Protein AF-A0AAU3AX65-F1 (afdb_monomer)

Foldseek 3Di:
DCPPVNLQVQLVVQCVVPVDDSVVSNVVVVVVVLVVLLVLLLLLFDDAWDPDPVDDGSSPDDDDWFDADPPPRATWTFGGKAADDFFPQQKIKTKIAGPPDRDIDIDIDGHPPNGQFDWDWDQDDPPRDTDIGTAGRPNGDHPPDDHDDPDDD

Structure (mmCIF, N/CA/C/O backbone):
data_AF-A0AAU3AX65-F1
#
_entry.id   AF-A0AAU3AX65-F1
#
loop_
_atom_site.group_PDB
_atom_site.id
_atom_site.type_symbol
_atom_site.label_atom_id
_atom_site.label_alt_id
_atom_site.label_comp_id
_atom_site.label_asym_id
_atom_site.label_entity_id
_atom_site.label_seq_id
_atom_site.pdbx_PDB_ins_code
_atom_site.Cartn_x
_atom_site.Cartn_y
_atom_site.Cartn_z
_atom_site.occupancy
_atom_site.B_iso_or_equiv
_atom_site.auth_seq_id
_atom_site.auth_comp_id
_atom_site.auth_asym_id
_atom_site.auth_atom_id
_atom_site.pdbx_PDB_model_num
ATOM 1 N N . MET A 1 1 ? 4.967 8.700 22.135 1.00 38.28 1 MET A N 1
ATOM 2 C CA . MET A 1 1 ? 4.117 7.944 23.085 1.00 38.28 1 MET A CA 1
ATOM 3 C C . MET A 1 1 ? 3.050 8.883 23.638 1.00 38.28 1 MET A C 1
ATOM 5 O O . MET A 1 1 ? 3.334 9.649 24.550 1.00 38.28 1 MET A O 1
ATOM 9 N N . THR A 1 2 ? 1.849 8.916 23.056 1.00 50.66 2 THR A N 1
ATOM 10 C CA . THR A 1 2 ? 0.765 9.764 23.581 1.00 50.66 2 THR A CA 1
ATOM 11 C C . THR A 1 2 ? 0.194 9.074 24.810 1.00 50.66 2 THR A C 1
ATOM 13 O O . THR A 1 2 ? -0.462 8.040 24.703 1.00 50.66 2 THR A O 1
ATOM 16 N N . THR A 1 3 ? 0.503 9.593 25.995 1.00 60.53 3 THR A N 1
ATOM 17 C CA . THR A 1 3 ? -0.033 9.056 27.247 1.00 60.53 3 THR A CA 1
ATOM 18 C C . THR A 1 3 ? -1.561 9.142 27.236 1.00 60.53 3 THR A C 1
ATOM 20 O O . THR A 1 3 ? -2.155 9.992 26.569 1.00 60.53 3 THR A O 1
ATOM 23 N N . ASN A 1 4 ? -2.221 8.272 28.002 1.00 71.50 4 ASN A N 1
ATOM 24 C CA . ASN A 1 4 ? -3.686 8.227 28.126 1.00 71.50 4 ASN A CA 1
ATOM 25 C C . ASN A 1 4 ? -4.289 9.606 28.511 1.00 71.50 4 ASN A C 1
ATOM 27 O O . ASN A 1 4 ? -5.442 9.901 28.206 1.00 71.50 4 ASN A O 1
ATOM 31 N N . ARG A 1 5 ? -3.474 10.482 29.123 1.00 75.06 5 ARG A N 1
ATOM 32 C CA . ARG A 1 5 ? -3.774 11.893 29.401 1.00 75.06 5 ARG A CA 1
ATOM 33 C C . ARG A 1 5 ? -3.896 12.730 28.120 1.00 75.06 5 ARG A C 1
ATOM 35 O O . ARG A 1 5 ? -4.963 13.280 27.883 1.00 75.06 5 ARG A O 1
ATOM 42 N N . GLY A 1 6 ? -2.887 12.712 27.246 1.00 81.06 6 GLY A N 1
ATOM 43 C CA . GLY A 1 6 ? -2.903 13.484 25.998 1.00 81.06 6 GLY A CA 1
ATOM 44 C C . GLY A 1 6 ? -4.050 13.100 25.056 1.00 81.06 6 GLY A C 1
ATOM 45 O O . GLY A 1 6 ? -4.648 13.963 24.425 1.00 81.06 6 GLY A O 1
ATOM 46 N N . ARG A 1 7 ? -4.442 11.817 25.015 1.00 82.19 7 ARG A N 1
ATOM 47 C CA . ARG A 1 7 ? -5.632 11.395 24.253 1.00 82.19 7 ARG A CA 1
ATOM 48 C C . ARG A 1 7 ? -6.920 12.018 24.805 1.00 82.19 7 ARG A C 1
ATOM 50 O O . ARG A 1 7 ? -7.767 12.439 24.024 1.00 82.19 7 ARG A O 1
ATOM 57 N N . LYS A 1 8 ? -7.087 12.049 26.130 1.00 87.94 8 LYS A N 1
ATOM 58 C CA . LYS A 1 8 ? -8.263 12.658 26.770 1.00 87.94 8 LYS A CA 1
ATOM 59 C C . LYS A 1 8 ? -8.312 14.166 26.552 1.00 87.94 8 LYS A C 1
ATOM 61 O O . LYS A 1 8 ? -9.406 14.693 26.386 1.00 87.94 8 LYS A O 1
ATOM 66 N N . ASP A 1 9 ? -7.159 14.827 26.537 1.00 90.94 9 ASP A N 1
ATOM 67 C CA . ASP A 1 9 ? -7.069 16.272 26.322 1.00 90.94 9 ASP A CA 1
ATOM 68 C C . ASP A 1 9 ? -7.535 16.643 24.906 1.00 90.94 9 ASP A C 1
ATOM 70 O O . ASP A 1 9 ? -8.456 17.438 24.773 1.00 90.94 9 ASP A O 1
ATOM 74 N N . VAL A 1 10 ? -7.069 15.935 23.869 1.00 89.25 10 VAL A N 1
ATOM 75 C CA . VAL A 1 10 ? -7.544 16.134 22.481 1.00 89.25 10 VAL A CA 1
ATOM 76 C C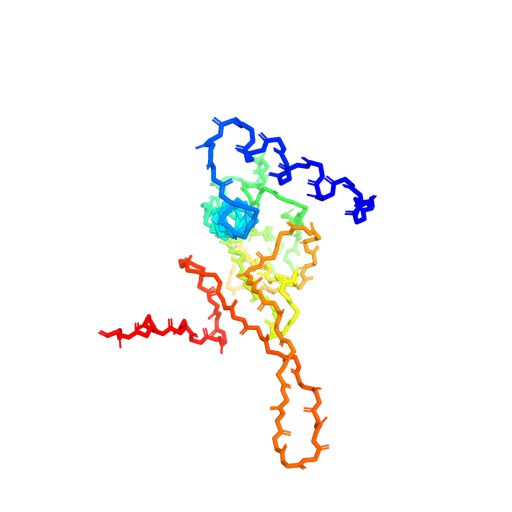 . VAL A 1 10 ? -9.052 15.884 22.336 1.00 89.25 10 VAL A C 1
ATOM 78 O O . VAL A 1 10 ? -9.741 16.596 21.605 1.00 89.25 10 VAL A O 1
ATOM 81 N N . ILE A 1 11 ? -9.592 14.875 23.034 1.00 90.88 11 ILE A N 1
ATOM 82 C CA . ILE A 1 11 ? -11.042 14.627 23.032 1.00 90.88 11 ILE A CA 1
ATOM 83 C C . ILE A 1 11 ? -11.778 15.794 23.701 1.00 90.88 11 ILE A C 1
ATOM 85 O O . ILE A 1 11 ? -12.780 16.256 23.159 1.00 90.88 11 ILE A O 1
ATOM 89 N N . ARG A 1 12 ? -11.281 16.299 24.840 1.00 92.38 12 ARG A N 1
ATOM 90 C CA . ARG A 1 12 ? -11.873 17.453 25.533 1.00 92.38 12 ARG A CA 1
ATOM 91 C C . ARG A 1 12 ? -11.808 18.732 24.701 1.00 92.38 12 ARG A C 1
ATOM 93 O O . ARG A 1 12 ? -12.805 19.442 24.656 1.00 92.38 12 ARG A O 1
ATOM 100 N N . ASP A 1 13 ? -10.712 18.994 23.999 1.00 92.50 13 ASP A N 1
ATOM 101 C CA . ASP A 1 13 ? -10.592 20.169 23.126 1.00 92.50 13 ASP A CA 1
ATOM 102 C C . ASP A 1 13 ? -11.655 20.148 22.024 1.00 92.50 13 ASP A C 1
ATOM 104 O O . ASP A 1 13 ? -12.326 21.151 21.771 1.00 92.50 13 ASP A O 1
ATOM 108 N N . ARG A 1 14 ? -11.899 18.974 21.427 1.00 90.81 14 ARG A N 1
ATOM 109 C CA . ARG A 1 14 ? -12.987 18.800 20.461 1.00 90.81 14 ARG A CA 1
ATOM 110 C C . ARG A 1 14 ? -14.360 19.006 21.096 1.00 90.81 14 ARG A C 1
ATOM 112 O O . ARG A 1 14 ? -15.188 19.678 20.484 1.00 90.81 14 ARG A O 1
ATOM 119 N N . MET A 1 15 ? -14.613 18.443 22.280 1.00 95.69 15 MET A N 1
ATOM 120 C CA . MET A 1 15 ? -15.883 18.659 22.990 1.00 95.69 15 MET A CA 1
ATOM 121 C C . MET A 1 15 ? -16.152 20.156 23.172 1.00 95.69 15 MET A C 1
ATOM 123 O O . MET A 1 15 ? -17.243 20.619 22.858 1.00 95.69 15 MET A O 1
ATOM 127 N N . THR A 1 16 ? -15.141 20.920 23.594 1.00 94.19 16 THR A N 1
ATOM 128 C CA . THR A 1 16 ? -15.232 22.378 23.754 1.00 94.19 16 THR A CA 1
ATOM 129 C C . THR A 1 16 ? -15.493 23.088 22.424 1.00 94.19 16 THR A C 1
ATOM 131 O O . THR A 1 16 ? -16.323 23.988 22.367 1.00 94.19 16 THR A O 1
ATOM 134 N N . ALA A 1 17 ? -14.824 22.675 21.345 1.00 92.50 17 ALA A N 1
ATOM 135 C CA . ALA A 1 17 ? -14.959 23.311 20.034 1.00 92.50 17 ALA A CA 1
ATOM 136 C C . ALA A 1 17 ? -16.287 23.005 19.316 1.00 92.50 17 ALA A C 1
ATOM 138 O O . ALA A 1 17 ? -16.724 23.791 18.482 1.00 92.50 17 ALA A O 1
ATOM 139 N N . THR A 1 18 ? -16.907 21.855 19.594 1.00 90.81 18 THR A N 1
ATOM 140 C CA . THR A 1 18 ? -18.050 21.337 18.813 1.00 90.81 18 THR A CA 1
ATOM 141 C C . THR A 1 18 ? -19.338 21.174 19.619 1.00 90.81 18 THR A C 1
ATOM 143 O O . THR A 1 18 ? -20.394 20.958 19.033 1.00 90.81 18 THR A O 1
ATOM 146 N N . GLY A 1 19 ? -19.274 21.242 20.952 1.00 93.19 19 GLY A N 1
ATOM 147 C CA . GLY A 1 1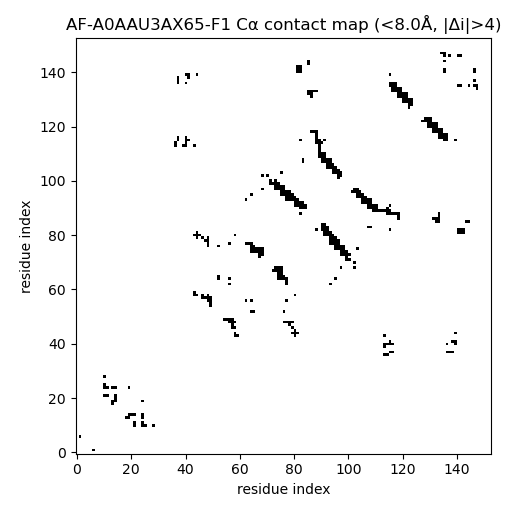9 ? -20.401 20.927 21.836 1.00 93.19 19 GLY A CA 1
ATOM 148 C C . GLY A 1 19 ? -20.752 19.432 21.895 1.00 93.19 19 GLY A C 1
ATOM 149 O O . GLY A 1 19 ? -21.763 19.059 22.487 1.00 93.19 19 GLY A O 1
ATOM 150 N N . GLU A 1 20 ? -19.943 18.559 21.287 1.00 92.12 20 GLU A N 1
ATOM 151 C CA . GLU A 1 20 ? -20.165 17.112 21.277 1.00 92.12 20 GLU A CA 1
ATOM 152 C C . GLU A 1 20 ? -19.936 16.480 22.663 1.00 92.12 20 GLU A C 1
ATOM 154 O O . GLU A 1 20 ? -19.075 16.901 23.439 1.00 92.12 20 GLU A O 1
ATOM 159 N N . SER A 1 21 ? -20.649 15.386 22.959 1.00 94.19 21 SER A N 1
ATOM 160 C CA . SER A 1 21 ? -20.332 14.557 24.129 1.00 94.19 21 SER A CA 1
ATOM 161 C C . SER A 1 21 ? -18.996 13.828 23.943 1.00 94.19 21 SER A C 1
ATOM 163 O O . SER A 1 21 ? -18.577 13.545 22.820 1.00 94.19 21 SER A O 1
ATOM 165 N N . TYR A 1 22 ? -18.344 13.445 25.045 1.00 91.44 22 TYR A N 1
ATOM 166 C CA . TYR A 1 22 ? -17.044 12.759 25.015 1.00 91.44 22 TYR A CA 1
ATOM 167 C C . TYR A 1 22 ? -17.024 11.538 24.080 1.00 91.44 22 TYR A C 1
ATOM 169 O O . TYR A 1 22 ? -16.096 11.364 23.291 1.00 91.44 22 TYR A O 1
ATOM 177 N N . ASN A 1 23 ? -18.069 10.705 24.128 1.00 91.44 23 ASN A N 1
ATOM 178 C CA . ASN A 1 23 ? -18.167 9.498 23.301 1.00 91.44 23 ASN A CA 1
ATOM 179 C C . ASN A 1 23 ? -18.347 9.813 21.812 1.00 91.44 23 ASN A C 1
ATOM 181 O O . ASN A 1 23 ? -17.904 9.038 20.964 1.00 91.44 23 ASN A O 1
ATOM 185 N N . VAL A 1 24 ? -19.014 10.919 21.479 1.00 88.94 24 VAL A N 1
ATOM 186 C CA . VAL A 1 24 ? -19.166 11.375 20.091 1.00 88.94 24 VAL A CA 1
ATOM 187 C C . VAL A 1 24 ? -17.840 11.945 19.593 1.00 88.94 24 VAL A C 1
ATOM 189 O O . VAL A 1 24 ? -17.327 11.470 18.583 1.00 88.94 24 VAL A O 1
ATOM 192 N N . ALA A 1 25 ? -17.206 12.829 20.366 1.00 87.88 25 ALA A N 1
ATOM 193 C CA . ALA A 1 25 ? -15.907 13.408 20.034 1.00 87.88 25 ALA A CA 1
ATOM 194 C C . ALA A 1 25 ? -14.819 12.337 19.841 1.00 87.88 25 ALA A C 1
ATOM 196 O O . ALA A 1 25 ? -14.068 12.372 18.866 1.00 87.88 25 ALA A O 1
ATOM 197 N N . ALA A 1 26 ? -14.760 11.334 20.723 1.00 88.38 26 ALA A N 1
ATOM 198 C CA . ALA A 1 26 ? -13.812 10.228 20.611 1.00 88.38 26 ALA A CA 1
ATOM 199 C C . ALA A 1 26 ? -14.053 9.357 19.364 1.00 88.38 26 ALA A C 1
ATOM 201 O O . ALA A 1 26 ? -13.086 8.951 18.712 1.00 88.38 26 ALA A O 1
ATOM 202 N N . ARG A 1 27 ? -15.320 9.074 19.025 1.00 85.81 27 ARG A N 1
ATOM 203 C CA . ARG A 1 27 ? -15.682 8.316 17.814 1.00 85.81 27 ARG A CA 1
ATOM 204 C C . ARG A 1 27 ? -15.346 9.094 16.548 1.00 85.81 27 ARG A C 1
ATOM 206 O O . ARG A 1 27 ? -14.718 8.531 15.659 1.00 85.81 27 ARG A O 1
ATOM 213 N N . ASN A 1 28 ? -15.666 10.383 16.509 1.00 86.06 28 ASN A N 1
ATOM 214 C CA . ASN A 1 28 ? -15.372 11.250 15.372 1.00 86.06 28 ASN A CA 1
ATOM 215 C C . ASN A 1 28 ? -13.863 11.386 15.138 1.00 86.06 28 ASN A C 1
ATOM 217 O O . ASN A 1 28 ? -13.407 11.249 14.008 1.00 86.06 28 ASN A O 1
ATOM 221 N N . LEU A 1 29 ? -13.064 11.556 16.198 1.00 85.12 29 LEU A N 1
ATOM 222 C CA . LEU A 1 29 ? -11.601 11.583 16.085 1.00 85.12 29 LEU A CA 1
ATOM 223 C C . LEU A 1 29 ? -11.032 10.269 15.540 1.00 85.12 29 LEU A C 1
ATOM 225 O O . LEU A 1 29 ? -10.134 10.291 14.698 1.00 85.12 29 LEU A O 1
ATOM 229 N N . LYS A 1 30 ? -11.556 9.125 15.997 1.00 85.12 30 LYS A N 1
ATOM 230 C CA . LYS A 1 30 ? -11.170 7.819 15.454 1.00 85.12 30 LYS A CA 1
ATOM 231 C C . LYS A 1 30 ? -11.550 7.716 13.974 1.00 85.12 30 LYS A C 1
ATOM 233 O O . LYS A 1 30 ? -10.681 7.413 13.170 1.00 85.12 30 LYS A O 1
ATOM 238 N N . ALA A 1 31 ? -12.790 8.040 13.611 1.00 79.12 31 ALA A N 1
ATOM 239 C CA . ALA A 1 31 ? -13.255 7.993 12.226 1.00 79.12 31 ALA A CA 1
ATOM 240 C C . ALA A 1 31 ? -12.414 8.894 11.306 1.00 79.12 31 ALA A C 1
ATOM 242 O O . ALA A 1 31 ? -12.011 8.470 10.228 1.00 79.12 31 ALA A O 1
ATOM 243 N N . MET A 1 32 ? -12.066 10.106 11.750 1.00 78.94 32 MET A N 1
ATOM 244 C CA . MET A 1 32 ? -11.171 11.006 11.013 1.00 78.94 32 MET A CA 1
ATOM 245 C C . MET A 1 32 ? -9.775 10.409 10.817 1.00 78.94 32 MET A C 1
ATOM 247 O O . MET A 1 32 ? -9.225 10.486 9.718 1.00 78.94 32 MET A O 1
ATOM 251 N N . LYS A 1 33 ? -9.205 9.784 11.854 1.00 82.81 33 LYS A N 1
ATOM 252 C CA . LYS A 1 33 ? -7.920 9.084 11.744 1.00 82.81 33 LYS A CA 1
ATOM 253 C C . LYS A 1 33 ? -8.005 7.903 10.773 1.00 82.81 33 LYS A C 1
ATOM 255 O O . LYS A 1 33 ? -7.096 7.719 9.964 1.00 82.81 33 LYS A O 1
ATOM 260 N N . ASP A 1 34 ? -9.080 7.127 10.837 1.00 84.31 34 ASP A N 1
ATOM 261 C CA . ASP A 1 34 ? -9.284 5.955 9.986 1.00 84.31 34 ASP A CA 1
ATOM 262 C C . ASP A 1 34 ? -9.466 6.383 8.516 1.00 84.31 34 ASP A C 1
ATOM 264 O O . ASP A 1 34 ? -8.873 5.778 7.624 1.00 84.31 34 ASP A O 1
ATOM 268 N N . MET A 1 35 ? -10.165 7.496 8.253 1.00 82.88 35 MET A N 1
ATOM 269 C CA . MET A 1 35 ? -10.238 8.118 6.922 1.00 82.88 35 MET A CA 1
ATOM 270 C C . MET A 1 35 ? -8.868 8.604 6.432 1.00 82.88 35 MET A C 1
ATOM 272 O O . MET A 1 35 ? -8.511 8.375 5.275 1.00 82.88 35 MET A O 1
ATOM 276 N N . GLY A 1 36 ? -8.078 9.238 7.306 1.00 86.69 36 GLY A N 1
ATOM 277 C CA . GLY A 1 36 ? -6.708 9.653 6.996 1.00 86.69 36 GLY A CA 1
ATOM 278 C C . GLY A 1 36 ? -5.821 8.470 6.597 1.00 86.69 36 GLY A C 1
ATOM 279 O O . GLY A 1 36 ? -5.185 8.505 5.543 1.00 86.69 36 GLY A O 1
ATOM 280 N N . SER A 1 37 ? -5.864 7.401 7.397 1.00 90.44 37 SER A N 1
ATOM 281 C CA . SER A 1 37 ? -5.117 6.153 7.175 1.00 90.44 37 SER A CA 1
ATOM 282 C C . SER A 1 37 ? -5.558 5.458 5.884 1.00 90.44 37 SER A C 1
ATOM 284 O O . SER A 1 37 ? -4.721 5.067 5.077 1.00 90.44 37 SER A O 1
ATOM 286 N N . THR A 1 38 ? -6.869 5.394 5.631 1.00 92.38 38 THR A N 1
ATOM 287 C CA . THR A 1 38 ? -7.440 4.849 4.388 1.00 92.38 38 THR A CA 1
ATOM 288 C C . THR A 1 38 ? -6.917 5.608 3.168 1.00 92.38 38 THR A C 1
ATOM 290 O O . THR A 1 38 ? -6.429 5.006 2.213 1.00 92.38 38 THR A O 1
ATOM 293 N N . GLY A 1 39 ? -6.956 6.944 3.204 1.00 91.81 39 GLY A N 1
ATOM 294 C CA . GLY A 1 39 ? -6.453 7.772 2.108 1.00 91.81 39 GLY A CA 1
ATOM 295 C C . GLY A 1 39 ? -4.948 7.610 1.871 1.00 91.81 39 GLY A C 1
ATOM 296 O O . GLY A 1 39 ? -4.503 7.603 0.723 1.00 91.81 39 GLY A O 1
ATOM 297 N N . GLU A 1 40 ? -4.153 7.471 2.932 1.00 93.19 40 GLU A N 1
ATOM 298 C CA . GLU A 1 40 ? -2.709 7.240 2.825 1.00 93.19 40 GLU A CA 1
ATOM 299 C C . GLU A 1 40 ? -2.373 5.854 2.269 1.00 93.19 40 GLU A C 1
ATOM 301 O O . GLU A 1 40 ? -1.511 5.743 1.395 1.00 93.19 40 GLU A O 1
ATOM 306 N N . ALA A 1 41 ? -3.092 4.816 2.695 1.00 94.50 41 ALA A N 1
ATOM 307 C CA . ALA A 1 41 ? -2.937 3.466 2.165 1.00 94.50 41 ALA A CA 1
ATOM 308 C C . ALA A 1 41 ? -3.234 3.416 0.660 1.00 94.50 41 ALA A C 1
ATOM 310 O O . ALA A 1 41 ? -2.448 2.876 -0.121 1.00 94.50 41 ALA A O 1
ATOM 311 N N . VAL A 1 42 ? -4.321 4.065 0.227 1.00 94.38 42 VAL A N 1
ATOM 312 C CA . VAL A 1 42 ? -4.671 4.170 -1.195 1.00 94.38 42 VAL A CA 1
ATOM 313 C C . VAL A 1 42 ? -3.576 4.894 -1.981 1.00 94.38 42 VAL A C 1
ATOM 315 O O . VAL A 1 42 ? -3.194 4.412 -3.043 1.00 94.38 42 VAL A O 1
ATOM 318 N N . ARG A 1 43 ? -3.022 6.005 -1.475 1.00 93.12 43 ARG A N 1
ATOM 319 C CA . ARG A 1 43 ? -1.901 6.710 -2.133 1.00 93.12 43 ARG A CA 1
ATOM 320 C C . ARG A 1 43 ? -0.615 5.882 -2.171 1.00 93.12 43 ARG A C 1
ATOM 322 O O . ARG A 1 43 ? 0.111 5.940 -3.154 1.00 93.12 43 ARG A O 1
ATOM 329 N N . THR A 1 44 ? -0.353 5.094 -1.131 1.00 93.62 44 THR A N 1
ATOM 330 C CA . THR A 1 44 ? 0.817 4.204 -1.059 1.00 93.62 44 THR A CA 1
ATOM 331 C C . THR A 1 44 ? 0.762 3.119 -2.140 1.00 93.62 44 THR A C 1
ATOM 333 O O . THR A 1 44 ? 1.786 2.782 -2.732 1.00 93.62 44 THR A O 1
ATOM 336 N N . GLN A 1 45 ? -0.436 2.612 -2.445 1.00 94.31 45 GLN A N 1
ATOM 337 C CA . GLN A 1 45 ? -0.654 1.650 -3.527 1.00 94.31 45 GLN A CA 1
ATOM 338 C C . GLN A 1 45 ? -0.769 2.304 -4.914 1.00 94.31 45 GLN A C 1
ATOM 340 O O . GLN A 1 45 ? -0.346 1.719 -5.910 1.00 94.31 45 GLN A O 1
ATOM 345 N N . ARG A 1 46 ? -1.388 3.486 -5.009 1.00 92.44 46 ARG A N 1
ATOM 346 C CA . ARG A 1 46 ? -1.762 4.101 -6.289 1.00 92.44 46 ARG A CA 1
ATOM 347 C C . ARG A 1 46 ? -0.767 5.161 -6.727 1.00 92.44 46 ARG A C 1
ATOM 349 O O . ARG A 1 46 ? -0.864 6.328 -6.362 1.00 92.44 46 ARG A O 1
ATOM 356 N N . TRP A 1 47 ? 0.111 4.747 -7.621 1.00 94.06 47 TRP A N 1
ATOM 357 C CA . TRP A 1 47 ? 1.030 5.601 -8.358 1.00 94.06 47 TRP A CA 1
ATOM 358 C C . TRP A 1 47 ? 1.287 4.975 -9.731 1.00 94.06 47 TRP A C 1
ATOM 360 O O . TRP A 1 47 ? 0.890 3.839 -9.998 1.00 94.06 47 TRP A O 1
ATOM 370 N N . ARG A 1 48 ? 1.907 5.736 -10.633 1.00 91.69 48 ARG A N 1
ATOM 371 C CA . ARG A 1 48 ? 2.354 5.231 -11.935 1.00 91.69 48 ARG A CA 1
ATOM 372 C C . ARG A 1 48 ? 3.873 5.151 -11.936 1.00 91.69 48 ARG A C 1
ATOM 374 O O . ARG A 1 48 ? 4.487 6.108 -11.467 1.00 91.69 48 ARG A O 1
ATOM 381 N N . PRO A 1 49 ? 4.478 4.060 -12.426 1.00 90.94 49 PRO A N 1
ATOM 382 C CA . PRO A 1 49 ? 5.926 3.978 -12.544 1.00 90.94 49 PRO A CA 1
ATOM 383 C C . PRO A 1 49 ? 6.471 5.137 -13.367 1.00 90.94 49 PRO A C 1
ATOM 385 O O . PRO A 1 49 ? 5.827 5.571 -14.319 1.00 90.94 49 PRO A O 1
ATOM 388 N N . ALA A 1 50 ? 7.651 5.627 -12.995 1.00 86.75 50 ALA A N 1
ATOM 389 C CA . ALA A 1 50 ? 8.335 6.623 -13.801 1.00 86.75 50 ALA A CA 1
ATOM 390 C C . ALA A 1 50 ? 8.673 6.045 -15.187 1.00 86.75 50 ALA A C 1
ATOM 392 O O . ALA A 1 50 ? 9.012 4.861 -15.324 1.00 86.75 50 ALA A O 1
ATOM 393 N N . ASP A 1 51 ? 8.593 6.897 -16.208 1.00 85.12 51 ASP A N 1
ATOM 394 C CA . ASP A 1 51 ? 8.917 6.522 -17.587 1.00 85.12 51 ASP A CA 1
ATOM 395 C C . ASP A 1 51 ? 10.427 6.309 -17.783 1.00 85.12 51 ASP A C 1
ATOM 397 O O . ASP A 1 51 ? 10.832 5.502 -18.617 1.00 85.12 51 ASP A O 1
ATOM 401 N N . SER A 1 52 ? 11.254 6.977 -16.968 1.00 86.69 52 SER A N 1
ATOM 402 C CA . SER A 1 52 ? 12.708 6.795 -16.902 1.00 86.69 52 SER A CA 1
ATOM 403 C C . SER A 1 52 ? 13.158 6.415 -15.490 1.00 86.69 52 SER A C 1
ATOM 405 O O . SER A 1 52 ? 12.558 6.828 -14.497 1.00 86.69 52 SER A O 1
ATOM 407 N N . LEU A 1 53 ? 14.255 5.658 -15.414 1.00 85.69 53 LEU A N 1
ATOM 408 C CA . LEU A 1 53 ? 14.959 5.326 -14.173 1.00 85.69 53 LEU A CA 1
ATOM 409 C C . LEU A 1 53 ? 15.840 6.474 -13.652 1.00 85.69 53 LEU A C 1
ATOM 411 O O . LEU A 1 53 ? 16.325 6.391 -12.529 1.00 85.69 53 LEU A O 1
ATOM 415 N N . ASP A 1 54 ? 16.024 7.536 -14.440 1.00 86.44 54 ASP A N 1
ATOM 416 C CA . ASP A 1 54 ? 16.736 8.751 -14.014 1.00 86.44 54 ASP A CA 1
ATOM 417 C C . ASP A 1 54 ? 15.894 9.616 -13.064 1.00 86.44 54 ASP A C 1
ATOM 419 O O . ASP A 1 54 ? 16.403 10.527 -12.411 1.00 86.44 54 ASP A O 1
ATOM 423 N N . LEU A 1 55 ? 14.588 9.347 -12.996 1.00 86.44 55 LEU A N 1
ATOM 424 C CA . LEU A 1 55 ? 13.668 10.008 -12.086 1.00 86.44 55 LEU A CA 1
ATOM 425 C C . LEU A 1 55 ? 13.497 9.177 -10.808 1.00 86.44 55 LEU A C 1
ATOM 427 O O . LEU A 1 55 ? 13.464 7.944 -10.868 1.00 86.44 55 LEU A O 1
ATOM 431 N N . PRO A 1 56 ? 13.331 9.828 -9.643 1.00 87.06 56 PRO A N 1
ATOM 432 C CA . PRO A 1 56 ? 13.061 9.117 -8.403 1.00 87.06 56 PRO A CA 1
ATOM 433 C C . PRO A 1 56 ? 11.759 8.318 -8.512 1.00 87.06 56 PRO A C 1
ATOM 435 O O . PRO A 1 56 ? 10.785 8.754 -9.132 1.00 87.06 56 PRO A O 1
ATOM 438 N N . CYS A 1 57 ? 11.721 7.148 -7.871 1.00 88.56 57 CYS A N 1
ATOM 439 C CA . CYS A 1 57 ? 10.521 6.324 -7.871 1.00 88.56 57 CYS A CA 1
ATOM 440 C C . CYS A 1 57 ? 9.363 7.053 -7.155 1.00 88.56 57 CYS A C 1
ATOM 442 O O . CYS A 1 57 ? 9.507 7.440 -5.992 1.00 88.56 57 CYS A O 1
ATOM 444 N N . PRO A 1 58 ? 8.186 7.189 -7.791 1.00 90.19 58 PRO A N 1
ATOM 445 C CA . PRO A 1 58 ? 7.056 7.924 -7.228 1.00 90.19 58 PRO A CA 1
ATOM 446 C C . PRO A 1 58 ? 6.269 7.137 -6.167 1.00 90.19 58 PRO A C 1
ATOM 448 O O . PRO A 1 58 ? 5.236 7.615 -5.706 1.00 90.19 58 PRO A O 1
ATOM 451 N N . CYS A 1 59 ? 6.738 5.959 -5.735 1.00 89.25 59 CYS A N 1
ATOM 452 C CA . CYS A 1 59 ? 6.055 5.140 -4.724 1.00 89.25 59 CYS A CA 1
ATOM 453 C C . CYS A 1 59 ? 6.031 5.768 -3.312 1.00 89.25 59 CYS A C 1
ATOM 455 O O . CYS A 1 59 ? 5.437 5.208 -2.388 1.00 89.25 59 CYS A O 1
ATOM 457 N N . GLY A 1 60 ? 6.693 6.917 -3.123 1.00 79.56 60 GLY A N 1
ATOM 458 C CA . GLY A 1 60 ? 6.625 7.709 -1.896 1.00 79.56 60 GLY A CA 1
ATOM 459 C C . GLY A 1 60 ? 7.246 7.036 -0.669 1.00 79.56 60 GLY A C 1
ATOM 460 O O . GLY A 1 60 ? 6.831 7.340 0.451 1.00 79.56 60 GLY A O 1
ATOM 461 N N . GLY A 1 61 ? 8.193 6.113 -0.862 1.00 77.44 61 GLY A N 1
ATOM 462 C CA . GLY A 1 61 ? 8.918 5.423 0.204 1.00 77.44 61 GLY A CA 1
ATOM 463 C C . GLY A 1 61 ? 10.267 4.883 -0.269 1.00 77.44 61 GLY A C 1
ATOM 464 O O . GLY A 1 61 ? 10.640 5.048 -1.431 1.00 77.44 61 GLY A O 1
ATOM 465 N N . THR A 1 62 ? 10.989 4.228 0.637 1.00 76.62 62 THR A N 1
ATOM 466 C CA . THR A 1 62 ? 12.243 3.546 0.310 1.00 76.62 62 THR A CA 1
ATOM 467 C C . THR A 1 62 ? 11.927 2.338 -0.565 1.00 76.62 62 THR A C 1
ATOM 469 O O . THR A 1 62 ? 11.161 1.462 -0.175 1.00 76.62 62 THR A O 1
ATOM 472 N N . CYS A 1 63 ? 12.461 2.336 -1.776 1.00 85.31 63 CYS A N 1
ATOM 473 C CA . CYS A 1 63 ? 12.420 1.221 -2.712 1.00 85.31 63 CYS A CA 1
ATOM 474 C C . CYS A 1 63 ? 13.777 1.160 -3.415 1.00 85.31 63 CYS A C 1
ATOM 476 O O . CYS A 1 63 ? 14.540 2.129 -3.360 1.00 85.31 63 CYS A O 1
ATOM 478 N N . GLU A 1 64 ? 14.064 0.048 -4.083 1.00 74.62 64 GLU A N 1
ATOM 479 C CA . GLU A 1 64 ? 15.360 -0.202 -4.722 1.00 74.62 64 GLU A CA 1
ATOM 480 C C . GLU A 1 64 ? 15.212 -0.263 -6.254 1.00 74.62 64 GLU A C 1
ATOM 482 O O . GLU A 1 64 ? 15.440 -1.300 -6.876 1.00 74.62 64 GLU A O 1
ATOM 487 N N . PRO A 1 65 ? 14.771 0.825 -6.922 1.00 75.81 65 PRO A N 1
ATOM 488 C CA . PRO A 1 65 ? 14.700 0.837 -8.373 1.00 75.81 65 PRO A CA 1
ATOM 489 C C . PRO A 1 65 ? 16.114 0.798 -8.956 1.00 75.81 65 PRO A C 1
ATOM 491 O O . PRO A 1 65 ? 17.058 1.371 -8.414 1.00 75.81 65 PRO A O 1
ATOM 494 N N . GLY A 1 66 ? 16.253 0.176 -10.121 1.00 79.81 66 GLY A N 1
ATOM 495 C CA . GLY A 1 66 ? 17.507 0.192 -10.855 1.00 79.81 66 GLY A CA 1
ATOM 496 C C . GLY A 1 66 ? 18.502 -0.885 -10.435 1.00 79.81 66 GLY A C 1
ATOM 497 O O . GLY A 1 66 ? 19.670 -0.785 -10.799 1.00 79.81 66 GLY A O 1
ATOM 498 N N . GLU A 1 67 ? 18.101 -1.943 -9.739 1.00 88.44 67 GLU A N 1
ATOM 499 C CA . GLU A 1 67 ? 18.927 -3.153 -9.654 1.00 88.44 67 GLU A CA 1
ATOM 500 C C . GLU A 1 67 ? 19.178 -3.740 -11.061 1.00 88.44 67 GLU A C 1
ATOM 502 O O . GLU A 1 67 ? 18.363 -3.559 -11.971 1.00 88.44 67 GLU A O 1
ATOM 507 N N . LYS A 1 68 ? 20.325 -4.394 -11.291 1.00 93.88 68 LYS A N 1
ATOM 508 C CA . LYS A 1 68 ? 20.615 -5.041 -12.583 1.00 93.88 68 LYS A CA 1
ATOM 509 C C . LYS A 1 68 ? 19.939 -6.407 -12.663 1.00 93.88 68 LYS A C 1
ATOM 511 O O . LYS A 1 68 ? 19.922 -7.159 -11.703 1.00 93.88 68 LYS A O 1
ATOM 516 N N . CYS A 1 69 ? 19.434 -6.743 -13.841 1.00 95.06 69 CYS A N 1
ATOM 517 C CA . CYS A 1 69 ? 18.938 -8.070 -14.151 1.00 95.06 69 CYS A CA 1
ATOM 518 C C . CYS A 1 69 ? 20.096 -9.030 -14.419 1.00 95.06 69 CYS A C 1
ATOM 520 O O . CYS A 1 69 ? 20.914 -8.780 -15.305 1.00 95.06 69 CYS A O 1
ATOM 522 N N . ASP A 1 70 ? 20.113 -10.162 -13.722 1.00 94.12 70 ASP A N 1
ATOM 523 C CA . ASP A 1 70 ? 21.130 -11.201 -13.913 1.00 94.12 70 ASP A CA 1
ATOM 524 C C . ASP A 1 70 ? 21.031 -11.909 -15.273 1.00 94.12 70 ASP A C 1
ATOM 526 O O . ASP A 1 70 ? 21.992 -12.528 -15.718 1.00 94.12 70 ASP A O 1
ATOM 530 N N . HIS A 1 71 ? 19.891 -11.795 -15.966 1.00 93.69 71 HIS A N 1
ATOM 531 C CA . HIS A 1 71 ? 19.662 -12.459 -17.253 1.00 93.69 71 HIS A CA 1
ATOM 532 C C . HIS A 1 71 ? 20.043 -11.614 -18.471 1.00 93.69 71 HIS A C 1
ATOM 534 O O . HIS A 1 71 ? 20.626 -12.134 -19.417 1.00 93.69 71 HIS A O 1
ATOM 540 N N . CYS A 1 72 ? 19.675 -10.330 -18.492 1.00 96.31 72 CYS A N 1
ATOM 541 C CA . CYS A 1 72 ? 19.878 -9.459 -19.660 1.00 96.31 72 CYS A CA 1
ATOM 542 C C . CYS A 1 72 ? 20.646 -8.171 -19.345 1.00 96.31 72 CYS A C 1
ATOM 544 O O . CYS A 1 72 ? 20.828 -7.336 -20.228 1.00 96.31 72 CYS A O 1
ATOM 546 N N . HIS A 1 73 ? 21.066 -7.982 -18.090 1.00 95.19 73 HIS A N 1
ATOM 547 C CA . HIS A 1 73 ? 21.818 -6.822 -17.599 1.00 95.19 73 HIS A CA 1
ATOM 548 C C . HIS A 1 73 ? 21.123 -5.457 -17.730 1.00 95.19 73 HIS A C 1
ATOM 550 O O . HIS A 1 73 ? 21.690 -4.443 -17.312 1.00 95.19 73 HIS A O 1
ATOM 556 N N . ALA A 1 74 ? 19.883 -5.421 -18.229 1.00 94.75 74 ALA A N 1
ATOM 557 C CA . ALA A 1 74 ? 19.000 -4.270 -18.106 1.00 94.75 74 ALA A CA 1
ATOM 558 C C . ALA A 1 74 ? 18.632 -4.029 -16.634 1.00 94.75 74 ALA A C 1
ATOM 560 O O . ALA A 1 74 ? 19.007 -4.786 -15.740 1.00 94.75 74 ALA A O 1
ATOM 561 N N . ARG A 1 75 ? 17.913 -2.947 -16.362 1.00 94.25 75 ARG A N 1
ATOM 562 C CA . ARG A 1 75 ? 17.591 -2.525 -14.998 1.00 94.25 75 ARG A CA 1
ATOM 563 C C . ARG A 1 75 ? 16.167 -2.936 -14.627 1.00 94.25 75 ARG A C 1
ATOM 565 O O . ARG A 1 75 ? 15.290 -2.997 -15.487 1.00 94.25 75 ARG A O 1
ATOM 572 N N . TYR A 1 76 ? 15.935 -3.200 -13.350 1.00 94.50 76 TYR A N 1
ATOM 573 C CA . TYR A 1 76 ? 14.601 -3.414 -12.808 1.00 94.50 76 TYR A CA 1
ATOM 574 C C . TYR A 1 76 ? 13.925 -2.087 -12.476 1.00 94.50 76 TYR A C 1
ATOM 576 O O . TYR A 1 76 ? 14.535 -1.172 -11.920 1.00 94.50 76 TYR A O 1
ATOM 584 N N . ARG A 1 77 ? 12.638 -1.988 -12.801 1.00 94.56 77 ARG A N 1
ATOM 585 C CA . ARG A 1 77 ? 11.782 -0.857 -12.447 1.00 94.56 77 ARG A CA 1
ATOM 586 C C . ARG A 1 77 ? 10.755 -1.312 -11.424 1.00 94.56 77 ARG A C 1
ATOM 588 O O . ARG A 1 77 ? 10.082 -2.311 -11.646 1.00 94.56 77 ARG A O 1
ATOM 595 N N . HIS A 1 78 ? 10.577 -0.539 -10.359 1.00 95.19 78 HIS A N 1
ATOM 596 C CA . HIS A 1 78 ? 9.465 -0.732 -9.433 1.00 95.19 78 HIS A CA 1
ATOM 597 C C . HIS A 1 78 ? 8.154 -0.402 -10.159 1.00 95.19 78 HIS A C 1
ATOM 599 O O . HIS A 1 78 ? 7.964 0.734 -10.602 1.00 95.19 78 HIS A O 1
ATOM 605 N N . VAL A 1 79 ? 7.269 -1.387 -10.318 1.00 95.25 79 VAL A N 1
ATOM 606 C CA . VAL A 1 79 ? 6.038 -1.248 -11.111 1.00 95.25 79 VAL A CA 1
ATOM 607 C C . VAL A 1 79 ? 4.755 -1.205 -10.292 1.00 95.25 79 VAL A C 1
ATOM 609 O O . VAL A 1 79 ? 3.767 -0.641 -10.759 1.00 95.25 79 VAL A O 1
ATOM 612 N N . ALA A 1 80 ? 4.739 -1.796 -9.098 1.00 95.12 80 ALA A N 1
ATOM 613 C CA . ALA A 1 80 ? 3.550 -1.821 -8.259 1.00 95.12 80 ALA A CA 1
ATOM 614 C C . ALA A 1 80 ? 3.900 -2.088 -6.799 1.00 95.12 80 ALA A C 1
ATOM 616 O O . ALA A 1 80 ? 4.855 -2.802 -6.511 1.00 95.12 80 ALA A O 1
ATOM 617 N N . ARG A 1 81 ? 3.048 -1.593 -5.901 1.00 95.62 81 ARG A N 1
ATOM 618 C CA . ARG A 1 81 ? 3.066 -1.916 -4.476 1.00 95.62 81 ARG A CA 1
ATOM 619 C C . ARG A 1 81 ? 1.695 -2.433 -4.054 1.00 95.62 81 ARG A C 1
ATOM 621 O O . ARG A 1 81 ? 0.677 -1.807 -4.348 1.00 95.62 81 ARG A O 1
ATOM 628 N N . ALA A 1 82 ? 1.656 -3.558 -3.354 1.00 95.44 82 ALA A N 1
ATOM 629 C CA . ALA A 1 82 ? 0.425 -4.154 -2.839 1.00 95.44 82 ALA A CA 1
ATOM 630 C C . ALA A 1 82 ? 0.615 -4.649 -1.398 1.00 95.44 82 ALA A C 1
ATOM 632 O O . ALA A 1 82 ? 1.751 -4.798 -0.965 1.00 95.44 82 ALA A O 1
ATOM 633 N N . PRO A 1 83 ? -0.456 -4.885 -0.628 1.00 96.56 83 PRO A N 1
ATOM 634 C CA . PRO A 1 83 ? -0.353 -5.581 0.652 1.00 96.56 83 PRO A CA 1
ATOM 635 C C . PRO A 1 83 ? 0.412 -6.907 0.528 1.00 96.56 83 PRO A C 1
ATOM 637 O O . PRO A 1 83 ? 0.159 -7.682 -0.398 1.00 96.56 83 PRO A O 1
ATOM 640 N N . GLY A 1 84 ? 1.357 -7.146 1.440 1.00 95.31 84 GLY A N 1
ATOM 641 C CA . GLY A 1 84 ? 2.305 -8.265 1.372 1.00 95.31 84 GLY A CA 1
ATOM 642 C C . GLY A 1 84 ? 2.090 -9.362 2.416 1.00 95.31 84 GLY A C 1
ATOM 643 O O . GLY A 1 84 ? 2.807 -10.356 2.404 1.00 95.31 84 GLY A O 1
ATOM 644 N N . SER A 1 85 ? 1.120 -9.203 3.317 1.00 94.75 85 SER A N 1
ATOM 645 C CA . SER A 1 85 ? 0.823 -10.155 4.394 1.00 94.75 85 SER A CA 1
ATOM 646 C C . SER A 1 85 ? -0.681 -10.290 4.590 1.00 94.75 85 SER A C 1
ATOM 648 O O . SER A 1 85 ? -1.421 -9.372 4.285 1.00 94.75 85 SER A O 1
ATOM 650 N N . LEU A 1 86 ? -1.146 -11.421 5.122 1.00 92.25 86 LEU A N 1
ATOM 651 C CA . LEU A 1 86 ? -2.567 -11.629 5.433 1.00 92.25 86 LEU A CA 1
ATOM 652 C C . LEU A 1 86 ? -2.992 -11.000 6.768 1.00 92.25 86 LEU A C 1
ATOM 654 O O . LEU A 1 86 ? -4.185 -10.835 7.014 1.00 92.25 86 LEU A O 1
ATOM 658 N N . THR A 1 87 ? -2.035 -10.701 7.647 1.00 91.56 87 THR A N 1
ATOM 659 C CA . THR A 1 87 ? -2.300 -10.305 9.040 1.00 91.56 87 THR A CA 1
ATOM 660 C C . THR A 1 87 ? -1.465 -9.114 9.490 1.00 91.56 87 THR A C 1
ATOM 662 O O . THR A 1 87 ? -1.950 -8.297 10.271 1.00 91.56 87 THR A O 1
ATOM 665 N N . ASP A 1 88 ? -0.238 -8.984 8.981 1.00 94.75 88 ASP A N 1
ATOM 666 C CA . ASP A 1 88 ? 0.625 -7.842 9.274 1.00 94.75 88 ASP A CA 1
ATOM 667 C C . ASP A 1 88 ? 0.293 -6.677 8.340 1.00 94.75 88 ASP A C 1
ATOM 669 O O . ASP A 1 88 ? 0.686 -6.640 7.169 1.00 94.75 88 ASP A O 1
ATOM 673 N N . VAL A 1 89 ? -0.460 -5.720 8.880 1.00 95.56 89 VAL A N 1
ATOM 674 C CA . VAL A 1 89 ? -0.993 -4.597 8.111 1.00 95.56 89 VAL A CA 1
ATOM 675 C C . VAL A 1 89 ? 0.060 -3.593 7.661 1.00 95.56 89 VAL A C 1
ATOM 677 O O . VAL A 1 89 ? -0.257 -2.762 6.820 1.00 95.56 89 VAL A O 1
ATOM 680 N N . GLU A 1 90 ? 1.293 -3.649 8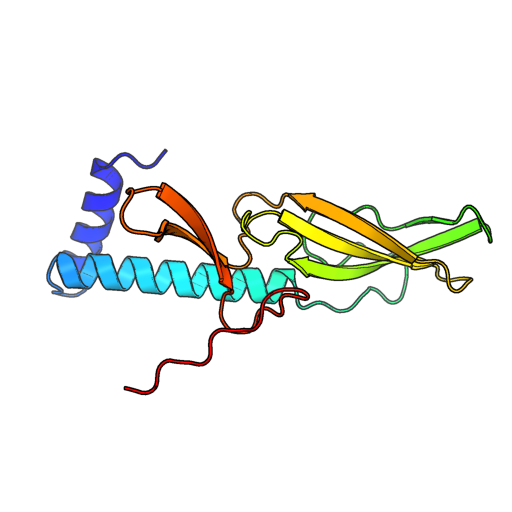.165 1.00 95.25 90 GLU A N 1
ATOM 681 C CA . GLU A 1 90 ? 2.378 -2.747 7.746 1.00 95.25 90 GLU A CA 1
ATOM 682 C C . GLU A 1 90 ? 3.326 -3.384 6.720 1.00 95.25 90 GLU A C 1
ATOM 684 O O . GLU A 1 90 ? 4.211 -2.705 6.193 1.00 95.25 90 GLU A O 1
ATOM 689 N N . VAL A 1 91 ? 3.133 -4.668 6.398 1.00 95.75 91 VAL A N 1
ATOM 690 C CA . VAL A 1 91 ? 3.917 -5.378 5.382 1.00 95.75 91 VAL A CA 1
ATOM 691 C C . VAL A 1 91 ? 3.287 -5.209 4.005 1.00 95.75 91 VAL A C 1
ATOM 693 O O . VAL A 1 91 ? 2.157 -5.628 3.745 1.00 95.75 91 VAL A O 1
ATOM 696 N N . TRP A 1 92 ? 4.065 -4.634 3.099 1.00 95.38 92 TRP A N 1
ATOM 697 C CA . TRP A 1 92 ? 3.771 -4.454 1.685 1.00 95.38 92 TRP A CA 1
ATOM 698 C C . TRP A 1 92 ? 4.677 -5.348 0.831 1.00 95.38 92 TRP A C 1
ATOM 700 O O . TRP A 1 92 ? 5.672 -5.895 1.298 1.00 95.38 92 TRP A O 1
ATOM 710 N N . ALA A 1 93 ? 4.320 -5.497 -0.434 1.00 95.50 93 ALA A N 1
ATOM 711 C CA . ALA A 1 93 ? 5.044 -6.229 -1.453 1.00 95.50 93 ALA A CA 1
ATOM 712 C C . ALA A 1 93 ? 5.276 -5.303 -2.651 1.00 95.50 93 ALA A C 1
ATOM 714 O O . ALA A 1 93 ? 4.321 -4.859 -3.299 1.00 95.50 93 ALA A O 1
ATOM 715 N N . ASP A 1 94 ? 6.545 -5.024 -2.930 1.00 95.69 94 ASP A N 1
ATOM 716 C CA . ASP A 1 94 ? 7.003 -4.218 -4.056 1.00 95.69 94 ASP A CA 1
ATOM 717 C C . ASP A 1 94 ? 7.339 -5.137 -5.221 1.00 95.69 94 ASP A C 1
ATOM 719 O O . ASP A 1 94 ? 8.190 -6.017 -5.099 1.00 95.69 94 ASP A O 1
ATOM 723 N N . ARG A 1 95 ? 6.684 -4.936 -6.361 1.00 95.50 95 ARG A N 1
ATOM 724 C CA . ARG A 1 95 ? 6.942 -5.693 -7.584 1.00 95.50 95 ARG A CA 1
ATOM 725 C C . ARG A 1 95 ? 7.873 -4.919 -8.501 1.00 95.50 95 ARG A C 1
ATOM 727 O O . ARG A 1 95 ? 7.612 -3.758 -8.820 1.00 95.50 95 ARG A O 1
ATOM 734 N N . TYR A 1 96 ? 8.881 -5.606 -9.015 1.00 95.88 96 TYR A N 1
ATOM 735 C CA . TYR A 1 96 ? 9.848 -5.067 -9.955 1.00 95.88 96 TYR A CA 1
ATOM 736 C C . TYR A 1 96 ? 9.825 -5.856 -11.258 1.00 95.88 96 TYR A C 1
ATOM 738 O O . TYR A 1 96 ? 9.923 -7.080 -11.239 1.00 95.88 96 TYR A O 1
ATOM 746 N N . ASP A 1 97 ? 9.745 -5.148 -12.382 1.00 95.94 97 ASP A N 1
ATOM 747 C CA . ASP A 1 97 ? 9.801 -5.741 -13.719 1.00 95.94 97 ASP A CA 1
ATOM 748 C C . ASP A 1 97 ? 11.073 -5.268 -14.434 1.00 95.94 97 ASP A C 1
ATOM 750 O O . ASP A 1 97 ? 11.452 -4.092 -14.359 1.00 95.94 97 ASP A O 1
ATOM 754 N N . CYS A 1 98 ? 11.755 -6.186 -15.118 1.00 95.75 98 CYS A N 1
ATOM 755 C CA . CYS A 1 98 ? 12.924 -5.860 -15.922 1.00 95.75 98 CYS A CA 1
ATOM 756 C C . CYS A 1 98 ? 12.513 -5.043 -17.152 1.00 95.75 98 CYS A C 1
ATOM 758 O O . CYS A 1 98 ? 11.516 -5.336 -17.806 1.00 95.75 98 CYS A O 1
ATOM 760 N N . THR A 1 99 ? 13.306 -4.034 -17.515 1.00 94.44 99 THR A N 1
ATOM 761 C CA . THR A 1 99 ? 13.027 -3.214 -18.704 1.00 94.44 99 THR A CA 1
ATOM 762 C C . THR A 1 99 ? 13.450 -3.863 -20.023 1.00 94.44 99 THR A C 1
ATOM 764 O O . THR A 1 99 ? 13.058 -3.377 -21.080 1.00 94.44 99 THR A O 1
ATOM 767 N N . GLY A 1 100 ? 14.248 -4.937 -19.982 1.00 95.56 100 GLY A N 1
ATOM 768 C CA . GLY A 1 100 ? 14.821 -5.578 -21.174 1.00 95.56 100 GLY A CA 1
ATOM 769 C C . GLY A 1 100 ? 14.370 -7.016 -21.439 1.00 95.56 100 GLY A C 1
ATOM 770 O O . GLY A 1 100 ? 14.660 -7.550 -22.504 1.00 95.56 100 GLY A O 1
ATOM 771 N N . CYS A 1 101 ? 13.698 -7.675 -20.493 1.00 97.00 101 CYS A N 1
ATOM 772 C CA . CYS A 1 101 ? 13.196 -9.043 -20.658 1.00 97.00 101 CYS A CA 1
ATOM 773 C C . CYS A 1 101 ? 11.961 -9.287 -19.778 1.00 97.00 101 CYS A C 1
ATOM 775 O O . CYS A 1 101 ? 11.526 -8.401 -19.049 1.00 97.00 101 CYS A O 1
ATOM 777 N N . SER A 1 102 ? 11.406 -10.500 -19.811 1.00 97.00 102 SER A N 1
ATOM 778 C CA . SER A 1 102 ? 10.225 -10.883 -19.023 1.00 97.00 102 SER A CA 1
ATOM 779 C C . SER A 1 102 ? 10.515 -11.208 -17.551 1.00 97.00 102 SER A C 1
ATOM 781 O O . SER A 1 102 ? 9.653 -11.766 -16.877 1.00 97.00 102 SER A O 1
ATOM 783 N N . SER A 1 103 ? 11.725 -10.931 -17.053 1.00 96.94 103 SER A N 1
ATOM 784 C CA . SER A 1 103 ? 12.071 -11.193 -15.654 1.00 96.94 103 SER A CA 1
ATOM 785 C C . SER A 1 103 ? 11.361 -10.215 -14.721 1.00 96.94 103 SER A C 1
ATOM 787 O O . SER A 1 103 ? 11.285 -9.016 -15.000 1.00 96.94 103 SER A O 1
ATOM 789 N N . SER A 1 104 ? 10.895 -10.716 -13.582 1.00 96.31 104 SER A N 1
ATOM 790 C CA . SER A 1 104 ? 10.271 -9.921 -12.526 1.00 96.31 104 SER A CA 1
ATOM 791 C C . SER A 1 104 ? 10.548 -10.535 -11.163 1.00 96.31 104 SER A C 1
ATOM 793 O O . SER A 1 104 ? 10.655 -11.757 -11.057 1.00 96.31 104 SER A O 1
ATOM 795 N N . TYR A 1 105 ? 10.572 -9.715 -10.118 1.00 94.94 105 TYR A N 1
ATOM 796 C CA . TYR A 1 105 ? 10.621 -10.194 -8.740 1.00 94.94 105 TYR A CA 1
ATOM 797 C C . TYR A 1 105 ? 9.712 -9.373 -7.829 1.00 94.94 105 TYR A C 1
ATOM 799 O O . TYR A 1 105 ? 9.142 -8.352 -8.220 1.00 94.94 105 TYR A O 1
ATOM 807 N N . THR A 1 106 ? 9.525 -9.857 -6.604 1.00 94.56 106 THR A N 1
ATOM 808 C CA . THR A 1 106 ? 8.772 -9.160 -5.562 1.00 94.56 106 THR A CA 1
ATOM 809 C C . THR A 1 106 ? 9.578 -9.142 -4.273 1.00 94.56 106 THR A C 1
ATOM 811 O O . THR A 1 106 ? 10.141 -10.164 -3.890 1.00 94.56 106 THR A O 1
ATOM 814 N N . LEU A 1 107 ? 9.617 -7.988 -3.613 1.00 93.62 107 LEU A N 1
ATOM 815 C CA . LEU A 1 107 ? 10.284 -7.783 -2.334 1.00 93.62 107 LEU A CA 1
ATOM 816 C C . LEU A 1 107 ? 9.248 -7.425 -1.268 1.00 93.62 107 LEU A C 1
ATOM 818 O O . LEU A 1 107 ? 8.443 -6.516 -1.464 1.00 93.62 107 LEU A O 1
ATOM 822 N N . ALA A 1 108 ? 9.274 -8.121 -0.133 1.00 94.06 108 ALA A N 1
ATOM 823 C CA . ALA A 1 108 ? 8.489 -7.720 1.028 1.00 94.06 108 ALA A CA 1
ATOM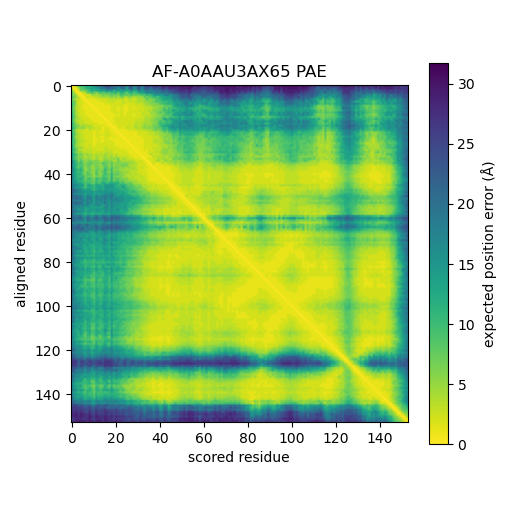 824 C C . ALA A 1 108 ? 9.157 -6.519 1.711 1.00 94.06 108 ALA A C 1
ATOM 826 O O . ALA A 1 108 ? 10.350 -6.557 2.009 1.00 94.06 108 ALA A O 1
ATOM 827 N N . VAL A 1 109 ? 8.387 -5.465 1.973 1.00 93.50 109 VAL A N 1
ATOM 828 C CA . VAL A 1 109 ? 8.857 -4.242 2.631 1.00 93.50 109 VAL A CA 1
ATOM 829 C C . VAL A 1 109 ? 7.922 -3.875 3.777 1.00 93.50 109 VAL A C 1
ATOM 831 O O . VAL A 1 109 ? 6.702 -3.878 3.626 1.00 93.50 109 VAL A O 1
ATOM 834 N N . THR A 1 110 ? 8.481 -3.534 4.934 1.00 94.31 110 THR A N 1
ATOM 835 C CA . THR A 1 110 ? 7.699 -3.006 6.058 1.00 94.31 110 THR A CA 1
ATOM 836 C C . THR A 1 110 ? 7.670 -1.488 5.968 1.00 94.31 110 THR A C 1
ATOM 838 O O . THR A 1 110 ? 8.723 -0.853 5.890 1.00 94.31 110 THR A O 1
ATOM 841 N N . LEU A 1 111 ? 6.475 -0.896 5.999 1.00 92.81 111 LEU A N 1
ATOM 842 C CA . LEU A 1 111 ? 6.278 0.554 6.005 1.00 92.81 111 LEU A CA 1
ATOM 843 C C . LEU A 1 111 ? 5.608 0.981 7.324 1.00 92.81 111 LEU A C 1
ATOM 845 O O . LEU A 1 111 ? 4.379 1.091 7.377 1.00 92.81 111 LEU A O 1
ATOM 849 N N . PRO A 1 112 ? 6.391 1.236 8.392 1.00 91.69 112 PRO A N 1
ATOM 850 C CA . PRO A 1 112 ? 5.847 1.614 9.691 1.00 91.69 112 PRO A CA 1
ATOM 851 C C . PRO A 1 112 ? 4.972 2.864 9.609 1.00 91.69 112 PRO A C 1
ATOM 853 O O . PRO A 1 112 ? 5.351 3.865 8.997 1.00 91.69 112 PRO A O 1
ATOM 856 N N . GLY A 1 113 ? 3.795 2.816 10.234 1.00 90.19 113 GLY A N 1
ATOM 857 C CA . GLY A 1 113 ? 2.835 3.918 10.203 1.00 90.19 113 GLY A CA 1
ATOM 858 C C . GLY A 1 113 ? 2.075 4.062 8.883 1.00 90.19 113 GLY A C 1
ATOM 859 O O . GLY A 1 113 ? 1.266 4.980 8.764 1.00 90.19 113 GLY A O 1
ATOM 860 N N . ARG A 1 114 ? 2.276 3.152 7.921 1.00 92.69 114 ARG A N 1
ATOM 861 C CA . ARG A 1 114 ? 1.527 3.091 6.658 1.00 92.69 114 ARG A CA 1
ATOM 862 C C . ARG A 1 114 ? 0.803 1.761 6.508 1.00 92.69 114 ARG A C 1
ATOM 864 O O . ARG A 1 114 ? 1.128 0.980 5.610 1.00 92.69 114 ARG A O 1
ATOM 871 N N . PRO A 1 115 ? -0.172 1.476 7.379 1.00 95.44 115 PRO A N 1
ATOM 872 C CA . PRO A 1 115 ? -0.890 0.228 7.291 1.00 95.44 115 PRO A CA 1
ATOM 873 C C . PRO A 1 115 ? -1.789 0.193 6.047 1.00 95.44 115 PRO A C 1
ATOM 875 O O . PRO A 1 115 ? -2.405 1.198 5.694 1.00 95.44 115 PRO A O 1
ATOM 878 N N . TRP A 1 116 ? -1.915 -0.962 5.396 1.00 95.00 116 TRP A N 1
ATOM 879 C CA . TRP A 1 116 ? -2.888 -1.180 4.315 1.00 95.00 116 TRP A CA 1
ATOM 880 C C . TRP A 1 116 ? -4.292 -1.556 4.819 1.00 95.00 116 TRP A C 1
ATOM 882 O O . TRP A 1 116 ? -5.243 -1.619 4.034 1.00 95.00 116 TRP A O 1
ATOM 892 N N . GLY A 1 117 ? -4.437 -1.806 6.122 1.00 94.25 117 GLY A N 1
ATOM 893 C CA . GLY A 1 117 ? -5.683 -2.221 6.758 1.00 94.25 117 GLY A CA 1
ATOM 894 C C . GLY A 1 117 ? -5.649 -2.097 8.281 1.00 94.25 117 GLY A C 1
ATOM 895 O O . GLY A 1 117 ? -4.776 -1.449 8.855 1.00 94.25 117 GLY A O 1
ATOM 896 N N . ILE A 1 118 ? -6.607 -2.735 8.948 1.00 92.06 118 ILE A N 1
ATOM 897 C CA . ILE A 1 118 ? -6.707 -2.802 10.410 1.00 92.06 118 ILE A CA 1
ATOM 898 C C . ILE A 1 118 ? -6.459 -4.244 10.839 1.00 92.06 118 ILE A C 1
ATOM 900 O O . ILE A 1 118 ? -7.143 -5.145 10.364 1.00 92.06 118 ILE A O 1
ATOM 904 N N . ALA A 1 119 ? -5.500 -4.453 11.741 1.00 90.75 119 ALA A N 1
ATOM 905 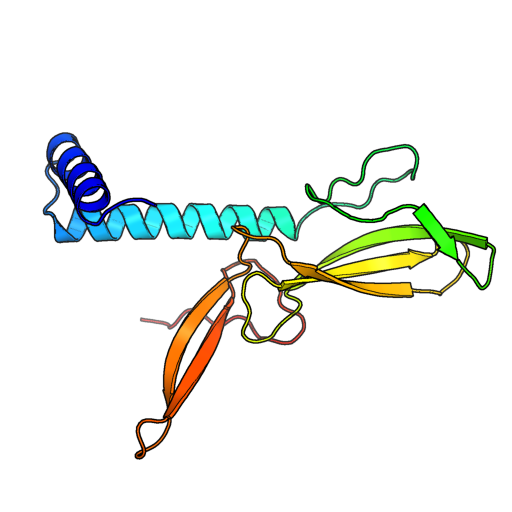C CA . ALA A 1 119 ? -5.328 -5.727 12.425 1.00 90.75 119 ALA A CA 1
ATOM 906 C C . ALA A 1 119 ? -6.285 -5.784 13.624 1.00 90.75 119 ALA A C 1
ATOM 908 O O . ALA A 1 119 ? -6.282 -4.896 14.480 1.00 90.75 119 ALA A O 1
ATOM 909 N N . GLU A 1 120 ? -7.110 -6.820 13.674 1.00 87.38 120 GLU A N 1
ATOM 910 C CA . GLU A 1 120 ? -8.099 -7.070 14.714 1.00 87.38 120 GLU A CA 1
ATOM 911 C C . GLU A 1 120 ? -7.814 -8.440 15.337 1.00 87.38 120 GLU A C 1
ATOM 913 O O . GLU A 1 120 ? -7.572 -9.424 14.637 1.00 87.38 120 GLU A O 1
ATOM 918 N N . THR A 1 121 ? -7.827 -8.514 16.666 1.00 85.44 121 THR A N 1
ATOM 919 C CA . THR A 1 121 ? -7.745 -9.793 17.377 1.00 85.44 121 THR A CA 1
ATOM 920 C C . THR A 1 121 ? -9.157 -10.320 17.572 1.00 85.44 121 THR A C 1
ATOM 922 O O . THR A 1 121 ? -9.965 -9.690 18.255 1.00 85.44 121 THR A O 1
ATOM 925 N N . VAL A 1 122 ? -9.454 -11.472 16.980 1.00 80.81 122 VAL A N 1
ATOM 926 C CA . VAL A 1 122 ? -10.745 -12.154 17.094 1.00 80.81 122 VAL A CA 1
ATOM 927 C C . VAL A 1 122 ? -10.592 -13.431 17.914 1.00 80.81 122 VAL A C 1
ATOM 929 O O . VAL A 1 122 ? -9.566 -14.104 17.852 1.00 80.81 122 VAL A O 1
ATOM 932 N N . ILE A 1 123 ? -11.613 -13.760 18.703 1.00 79.00 123 ILE A N 1
ATOM 933 C CA . ILE A 1 123 ? -11.679 -15.032 19.429 1.00 79.00 123 ILE A CA 1
ATOM 934 C C . ILE A 1 123 ? -12.320 -16.057 18.492 1.00 79.00 123 ILE A C 1
ATOM 936 O O . ILE A 1 123 ? -13.443 -15.840 18.033 1.00 79.00 123 ILE A O 1
ATOM 940 N N . GLN A 1 124 ? -11.636 -17.166 18.214 1.00 70.50 124 GLN A N 1
ATOM 941 C CA . GLN A 1 124 ? -12.157 -18.233 17.361 1.00 70.50 124 GLN A CA 1
ATOM 942 C C . GLN A 1 124 ? -12.347 -19.533 18.160 1.00 70.50 124 GLN A C 1
ATOM 944 O O . GLN A 1 124 ? -11.453 -19.992 18.864 1.00 70.50 124 GLN A O 1
ATOM 949 N N . GLY A 1 125 ? -13.536 -20.136 18.038 1.00 63.00 125 GLY A N 1
ATOM 950 C CA . GLY A 1 125 ? -13.885 -21.408 18.682 1.00 63.00 125 GLY A CA 1
ATOM 951 C C . GLY A 1 125 ? -14.222 -21.312 20.178 1.00 63.00 125 GLY A C 1
ATOM 952 O O . GLY A 1 125 ? -14.001 -20.301 20.840 1.00 63.00 125 GLY A O 1
ATOM 953 N N . GLY A 1 126 ? -14.768 -22.402 20.730 1.00 63.88 126 GLY A N 1
ATOM 954 C CA . GLY A 1 126 ? -15.180 -22.496 22.141 1.00 63.88 126 GLY A CA 1
ATOM 955 C C . GLY A 1 126 ? -14.031 -22.504 23.162 1.00 63.88 126 GLY A C 1
ATOM 956 O O . GLY A 1 126 ? -14.296 -22.586 24.356 1.00 63.88 126 GLY A O 1
ATOM 957 N N . ALA A 1 127 ? -12.775 -22.422 22.709 1.00 62.12 127 ALA A N 1
ATOM 958 C CA . ALA A 1 127 ? -11.571 -22.544 23.533 1.00 62.12 127 ALA A CA 1
ATOM 959 C C . ALA A 1 127 ? -10.790 -21.225 23.734 1.00 62.12 127 ALA A C 1
ATOM 961 O O . ALA A 1 127 ? -9.666 -21.259 24.223 1.00 62.12 127 ALA A O 1
ATOM 962 N N . ALA A 1 128 ? -11.374 -20.067 23.402 1.00 70.69 128 ALA A N 1
ATOM 963 C CA . ALA A 1 128 ? -10.765 -18.744 23.609 1.00 70.69 128 ALA A CA 1
ATOM 964 C C . ALA A 1 128 ? -9.418 -18.509 22.882 1.00 70.69 128 ALA A C 1
ATOM 966 O O . ALA A 1 128 ? -8.589 -17.725 23.348 1.00 70.69 128 ALA A O 1
ATOM 967 N N . GLU A 1 129 ? -9.196 -19.151 21.732 1.00 75.94 129 GLU A N 1
ATOM 968 C CA . GLU A 1 129 ? -7.999 -18.907 20.923 1.00 75.94 129 GLU A CA 1
ATOM 969 C C . GLU A 1 129 ? -8.078 -17.521 20.265 1.00 75.94 129 GLU A C 1
ATOM 971 O O . GLU A 1 129 ? -9.060 -17.187 19.597 1.00 75.94 129 GLU A O 1
ATOM 976 N N . GLN A 1 130 ? -7.053 -16.694 20.489 1.00 79.69 130 GLN A N 1
ATOM 977 C CA . GLN A 1 130 ? -6.940 -15.358 19.905 1.00 79.69 130 GLN A CA 1
ATOM 978 C C . GLN A 1 130 ? -6.206 -15.440 18.570 1.00 79.69 130 GLN A C 1
ATOM 980 O O . GLN A 1 130 ? -5.012 -15.728 18.530 1.00 79.69 130 GLN A O 1
ATOM 985 N N . VAL A 1 131 ? -6.912 -15.130 17.485 1.00 83.62 131 VAL A N 1
ATOM 986 C CA . VAL A 1 131 ? -6.361 -15.106 16.129 1.00 83.62 131 VAL A CA 1
ATOM 987 C C . VAL A 1 131 ? -6.332 -13.665 15.629 1.00 83.62 131 VAL A C 1
ATOM 989 O O . VAL A 1 131 ? -7.290 -12.912 15.805 1.00 83.62 131 VAL A O 1
ATOM 992 N N . VAL A 1 132 ? -5.228 -13.260 15.001 1.00 86.31 132 VAL A N 1
ATOM 993 C CA . VAL A 1 132 ? -5.133 -11.956 14.332 1.00 86.31 132 VAL A CA 1
ATOM 994 C C . VAL A 1 132 ? -5.724 -12.077 12.934 1.00 86.31 132 VAL A C 1
ATOM 996 O O . VAL A 1 132 ? -5.299 -12.917 12.143 1.00 86.31 132 VAL A O 1
ATOM 999 N N . ARG A 1 133 ? -6.677 -11.205 12.616 1.00 87.19 133 ARG A N 1
ATOM 1000 C CA . ARG A 1 133 ? -7.254 -11.048 11.282 1.00 87.19 133 ARG A CA 1
ATOM 1001 C C . ARG A 1 133 ? -7.034 -9.619 10.812 1.00 87.19 133 ARG A C 1
ATOM 1003 O O . ARG A 1 133 ? -7.157 -8.684 11.596 1.00 87.19 133 ARG A O 1
ATOM 1010 N N . ALA A 1 134 ? -6.731 -9.441 9.534 1.00 91.50 134 ALA A N 1
ATOM 1011 C CA . ALA A 1 134 ? -6.694 -8.116 8.940 1.00 91.50 134 ALA A CA 1
ATOM 1012 C C . ALA A 1 134 ? -7.987 -7.810 8.181 1.00 91.50 134 ALA A C 1
ATOM 1014 O O . ALA A 1 134 ? -8.524 -8.659 7.466 1.00 91.50 134 ALA A O 1
ATOM 1015 N N . ARG A 1 135 ? -8.437 -6.562 8.289 1.00 91.31 135 ARG A N 1
ATOM 1016 C CA . ARG A 1 135 ? -9.490 -5.979 7.460 1.00 91.31 135 ARG A CA 1
ATOM 1017 C C . ARG A 1 135 ? -8.884 -4.918 6.552 1.00 91.31 135 ARG A C 1
ATOM 1019 O O . ARG A 1 135 ? -8.275 -3.961 7.026 1.00 91.31 135 ARG A O 1
ATOM 1026 N N . VAL A 1 136 ? -9.031 -5.099 5.243 1.00 92.56 136 VAL A N 1
ATOM 1027 C CA . VAL A 1 136 ? -8.436 -4.219 4.225 1.00 92.56 136 VAL A CA 1
ATOM 1028 C C . VAL A 1 136 ? -9.147 -2.864 4.224 1.00 92.56 136 VAL A C 1
ATOM 1030 O O . VAL A 1 136 ? -10.375 -2.806 4.322 1.00 92.56 136 VAL A O 1
ATOM 1033 N N . PHE A 1 137 ? -8.397 -1.765 4.104 1.00 93.12 137 PHE A N 1
ATOM 1034 C CA . PHE A 1 137 ? -9.022 -0.451 3.963 1.00 93.12 137 PHE A CA 1
ATOM 1035 C C . PHE A 1 1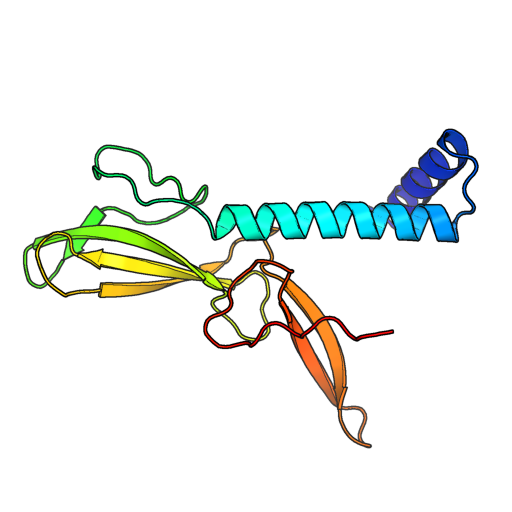37 ? -9.801 -0.329 2.640 1.00 93.12 137 PHE A C 1
ATOM 1037 O O . PHE A 1 137 ? -9.344 -0.827 1.606 1.00 93.12 137 PHE A O 1
ATOM 1044 N N . PRO A 1 138 ? -10.945 0.381 2.621 1.00 89.88 138 PRO A N 1
ATOM 1045 C CA . PRO A 1 138 ? -11.688 0.622 1.389 1.00 89.88 138 PRO A CA 1
ATOM 1046 C C . PRO A 1 138 ? -10.813 1.228 0.280 1.00 89.88 138 PRO A C 1
ATOM 1048 O O . PRO A 1 138 ? -10.080 2.190 0.500 1.00 89.88 138 PRO A O 1
ATOM 1051 N N . GLY A 1 139 ? -10.901 0.672 -0.931 1.00 89.75 139 GLY A N 1
ATOM 1052 C CA . GLY A 1 139 ? -10.167 1.149 -2.110 1.00 89.75 139 GLY A CA 1
ATOM 1053 C C . GLY A 1 139 ? -8.727 0.638 -2.250 1.00 89.75 139 GLY A C 1
ATOM 1054 O O . GLY A 1 139 ? -8.136 0.837 -3.322 1.00 89.75 139 GLY A O 1
ATOM 1055 N N . VAL A 1 140 ? -8.195 -0.038 -1.223 1.00 94.31 140 VAL A N 1
ATOM 1056 C CA . VAL A 1 140 ? -6.946 -0.806 -1.290 1.00 94.31 140 VAL A CA 1
ATOM 1057 C C . VAL A 1 140 ? -7.238 -2.192 -1.859 1.00 94.31 140 VAL A C 1
ATOM 1059 O O . VAL A 1 140 ? -8.160 -2.884 -1.434 1.00 94.31 140 VAL A O 1
ATOM 1062 N N . VAL A 1 141 ? -6.443 -2.606 -2.838 1.00 93.69 141 VAL A N 1
ATOM 1063 C CA . VAL A 1 141 ? -6.533 -3.917 -3.480 1.00 93.69 141 VAL A CA 1
ATOM 1064 C C . VAL A 1 141 ? -5.525 -4.852 -2.827 1.00 93.69 141 VAL A C 1
ATOM 1066 O O . VAL A 1 141 ? -4.320 -4.645 -2.954 1.00 93.69 141 VAL A O 1
ATOM 1069 N N . HIS A 1 142 ? -6.006 -5.887 -2.146 1.00 94.19 142 HIS A N 1
ATOM 1070 C CA . HIS A 1 142 ? -5.157 -6.921 -1.565 1.00 94.19 142 HIS A CA 1
ATOM 1071 C C . HIS A 1 142 ? -5.140 -8.155 -2.487 1.00 94.19 142 HIS A C 1
ATOM 1073 O O . HIS A 1 142 ? -6.204 -8.713 -2.746 1.00 94.19 142 HIS A O 1
ATOM 1079 N N . PRO A 1 143 ? -3.977 -8.636 -2.970 1.00 90.50 143 PRO A N 1
ATOM 1080 C CA . PRO A 1 143 ? -3.927 -9.752 -3.925 1.00 90.50 143 PRO A CA 1
ATOM 1081 C C . PRO A 1 143 ? -4.548 -11.052 -3.395 1.00 90.50 143 PRO A C 1
ATOM 1083 O O . PRO A 1 143 ? -5.144 -11.813 -4.150 1.00 90.50 143 PRO A O 1
ATOM 1086 N N . LEU A 1 144 ? -4.405 -11.295 -2.088 1.00 83.75 144 LEU A N 1
ATOM 1087 C CA . LEU A 1 144 ? -4.849 -12.526 -1.419 1.00 83.75 144 LEU A CA 1
ATOM 1088 C C . LEU A 1 144 ? -6.128 -12.397 -0.570 1.00 83.75 144 LEU A C 1
ATOM 1090 O O . LEU A 1 144 ? -6.703 -13.414 -0.195 1.00 83.75 144 LEU A O 1
ATOM 1094 N N . LEU A 1 145 ? -6.577 -11.180 -0.248 1.00 80.94 145 LEU A N 1
ATOM 1095 C CA . LEU A 1 145 ? -7.754 -10.944 0.593 1.00 80.94 145 LEU A CA 1
ATOM 1096 C C . LEU A 1 145 ? -8.823 -10.271 -0.257 1.00 80.94 145 LEU A C 1
ATOM 1098 O O . LEU A 1 145 ? -8.566 -9.259 -0.907 1.00 80.94 145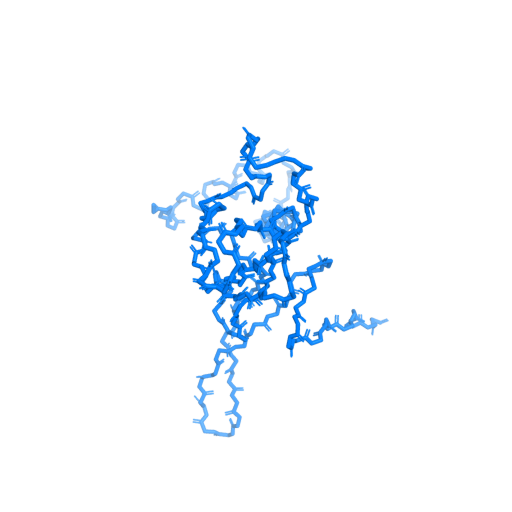 LEU A O 1
ATOM 1102 N N . ARG A 1 146 ? -10.037 -10.822 -0.256 1.00 63.56 146 ARG A N 1
ATOM 1103 C CA . ARG A 1 146 ? -11.164 -10.134 -0.889 1.00 63.56 146 ARG A CA 1
ATOM 1104 C C . ARG A 1 146 ? -11.557 -8.925 -0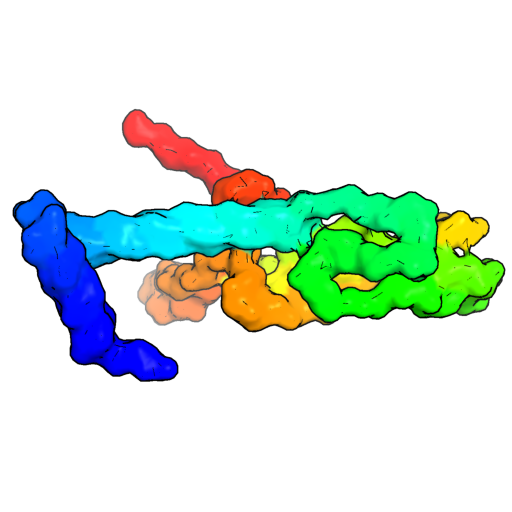.034 1.00 63.56 146 ARG A C 1
ATOM 1106 O O . ARG A 1 146 ? -11.553 -9.049 1.190 1.00 63.56 146 ARG A O 1
ATOM 1113 N N . PRO A 1 147 ? -11.926 -7.786 -0.647 1.00 57.59 147 PRO A N 1
ATOM 1114 C CA . PRO A 1 147 ? -12.576 -6.711 0.088 1.00 57.59 147 PRO A CA 1
ATOM 1115 C C . PRO A 1 147 ? -13.837 -7.272 0.750 1.00 57.59 147 PRO A C 1
ATOM 1117 O O . PRO A 1 147 ? -14.622 -7.956 0.088 1.00 57.59 147 PRO A O 1
ATOM 1120 N N . GLU A 1 148 ? -14.032 -7.005 2.039 1.00 53.69 148 GLU A N 1
ATOM 1121 C CA . GLU A 1 148 ? -15.330 -7.252 2.66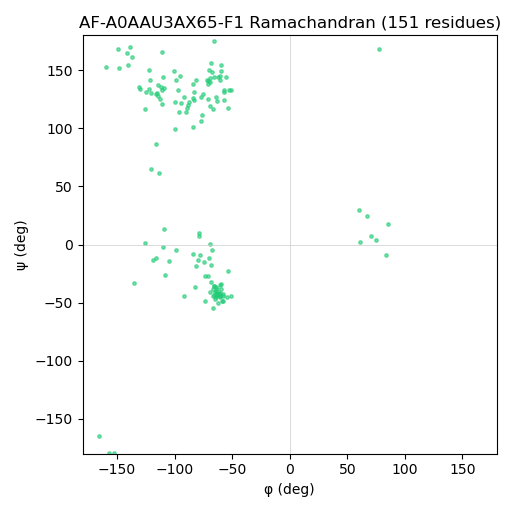2 1.00 53.69 148 GLU A CA 1
ATOM 1122 C C . GLU A 1 148 ? -16.350 -6.338 1.977 1.00 53.69 148 GLU A C 1
ATOM 1124 O O . GLU A 1 148 ? -16.140 -5.126 1.862 1.00 53.69 148 GLU A O 1
ATOM 1129 N N . ALA A 1 149 ? -17.413 -6.935 1.433 1.00 43.09 149 ALA A N 1
ATOM 1130 C CA . ALA A 1 149 ? -18.533 -6.168 0.913 1.00 43.09 149 ALA A CA 1
ATOM 1131 C C . ALA A 1 149 ? -19.125 -5.344 2.069 1.00 43.09 149 ALA A C 1
ATOM 1133 O O . ALA A 1 149 ? -19.169 -5.854 3.191 1.00 43.09 149 ALA A O 1
ATOM 1134 N N . PRO A 1 150 ? -19.555 -4.092 1.834 1.00 40.62 150 PRO A N 1
ATOM 1135 C CA . PRO A 1 150 ? -20.228 -3.328 2.871 1.00 40.62 150 PRO A CA 1
ATOM 1136 C C . PRO A 1 150 ? -21.448 -4.121 3.345 1.00 40.62 150 PRO A C 1
ATOM 1138 O O . PRO A 1 150 ? -22.275 -4.534 2.530 1.00 40.62 150 PRO A O 1
ATOM 1141 N N . GLU A 1 151 ? -21.506 -4.372 4.652 1.00 37.59 151 GLU A N 1
ATOM 1142 C CA . GLU A 1 151 ? -22.662 -4.950 5.331 1.00 37.59 151 GLU A CA 1
ATOM 1143 C C . GLU A 1 151 ? -23.871 -4.074 4.976 1.00 37.59 151 GLU A C 1
ATOM 1145 O O . GLU A 1 151 ? -23.846 -2.859 5.191 1.00 37.59 151 GLU A O 1
ATOM 1150 N N . GLN A 1 152 ? -24.861 -4.655 4.295 1.00 33.47 152 GLN A N 1
ATOM 1151 C CA . GLN A 1 152 ? -26.106 -3.954 4.006 1.00 33.47 152 GLN A CA 1
ATOM 1152 C C . GLN A 1 152 ? -26.922 -3.939 5.297 1.00 33.47 152 GLN A C 1
ATOM 1154 O O . GLN A 1 152 ? -27.323 -5.002 5.767 1.00 33.47 152 GLN A O 1
ATOM 1159 N N . ASP A 1 153 ? -27.075 -2.741 5.859 1.00 34.50 153 ASP A N 1
ATOM 1160 C CA . ASP A 1 153 ? -27.995 -2.412 6.957 1.00 34.50 153 ASP A CA 1
ATOM 1161 C C . ASP A 1 153 ? -29.458 -2.619 6.516 1.00 34.50 153 ASP A C 1
ATOM 1163 O O . ASP A 1 153 ? -29.795 -2.194 5.380 1.00 34.50 153 ASP A O 1
#

Sequence (153 aa):
MTTNRGRKDVIRDRMTATGESYNVAARNLKAMKDMGSTGEAVRTQRWRPADSLDLPCPCGGTCEPGEKCDHCHARYRHVARAPGSLTDVEVWADRYDCTGCSSSYTLAVTLPGRPWGIAETVIQGGAAEQVVRARVFPGVVHPLLRPEAPEQD

Nearest PDB structures (foldseek):
  4c2h-assembly1_B  TM=3.837E-01  e=6.165E-01  Bacillus subtilis subsp. subtilis str. 168
  8y0w-assembly1_5  TM=4.758E-01  e=2.460E+00  Homo sapiens
  4c2e-assembly1_B  TM=3.971E-01  e=1.348E+00  Bacillus subtilis subsp. subtilis str. 168
  1eif-assembly1_A  TM=3.667E-01  e=5.065E+00  Methanocaldococcus jannaschii
  1t2x-assembly1_A  TM=4.115E-01  e=7.267E+00  Fusarium sp.

Radius of gyration: 20.24 Å; Cα contacts (8 Å, |Δi|>4): 240; chains: 1; bounding box: 50×46×51 Å

Secondary structure (DSSP, 8-state):
---HHHHHHHHHHHHHHH---HHHHHHHHHHHHHHHHHHHHHHHH-----SSTTSPPTTSS---TTPBPTTT--BEEEEEEEE--SS-TTEEEEEEEESSSS-EEEEEEE-TT--SEEEEEEEETTTTEEEEEEEEPTT---SSSPPPPPP--

Solvent-accessible surface area (backbone atoms only — not comparable to full-atom values): 9028 Å² total; per-residue (Å²): 133,82,48,79,63,58,56,51,48,58,30,50,52,44,18,72,75,69,73,42,53,68,73,54,29,46,49,51,53,49,52,54,50,53,52,51,45,31,54,49,27,34,52,50,45,58,65,68,58,60,96,48,88,91,49,76,72,65,63,80,63,96,72,79,64,59,45,70,38,93,85,78,64,33,39,28,39,58,62,49,42,36,57,52,50,82,43,50,34,34,33,26,26,39,31,30,40,36,76,73,53,94,52,66,54,74,44,82,42,77,39,86,95,52,36,48,35,46,68,42,80,43,74,52,72,100,77,72,43,77,42,74,41,47,46,71,28,79,87,49,70,43,89,88,50,78,78,81,72,81,81,83,127

Mean predicted aligned error: 8.5 Å

pLDDT: mean 86.24, std 13.32, range [33.47, 97.0]